Protein AF-A0A166GFM1-F1 (afdb_monomer)

Mean predicted aligned error: 9.75 Å

Structure (mmCIF, N/CA/C/O backbone):
data_AF-A0A166GFM1-F1
#
_entry.id   AF-A0A166GFM1-F1
#
loop_
_atom_site.group_PDB
_atom_site.id
_atom_site.type_symbol
_atom_site.label_atom_id
_atom_site.label_alt_id
_atom_site.label_comp_id
_atom_site.label_asym_id
_atom_site.label_entity_id
_atom_site.label_seq_id
_atom_site.pdbx_PDB_ins_code
_atom_site.Cartn_x
_atom_site.Cartn_y
_atom_site.Cartn_z
_atom_site.occupancy
_atom_site.B_iso_or_equiv
_atom_site.auth_seq_id
_atom_site.auth_comp_id
_atom_site.auth_asym_id
_atom_site.auth_atom_id
_atom_site.pdbx_PDB_model_num
ATOM 1 N N . MET A 1 1 ? 32.499 -7.970 3.429 1.00 38.38 1 MET A N 1
ATOM 2 C CA . MET A 1 1 ? 32.588 -6.544 3.034 1.00 38.38 1 MET A CA 1
ATOM 3 C C . MET A 1 1 ? 31.393 -6.051 2.193 1.00 38.38 1 MET A C 1
ATOM 5 O O . MET A 1 1 ? 31.508 -4.999 1.589 1.00 38.38 1 MET A O 1
ATOM 9 N N . ALA A 1 2 ? 30.232 -6.733 2.186 1.00 40.12 2 ALA A N 1
ATOM 10 C CA . ALA A 1 2 ? 29.023 -6.285 1.462 1.00 40.12 2 ALA A CA 1
ATOM 11 C C . ALA A 1 2 ? 27.862 -5.834 2.382 1.00 40.12 2 ALA A C 1
ATOM 13 O O . ALA A 1 2 ? 26.941 -5.168 1.930 1.00 40.12 2 ALA A O 1
ATOM 14 N N . ALA A 1 3 ? 27.915 -6.145 3.685 1.00 37.81 3 ALA A N 1
ATOM 15 C CA . ALA A 1 3 ? 26.842 -5.811 4.631 1.00 37.81 3 ALA A CA 1
ATOM 16 C C . ALA A 1 3 ? 26.83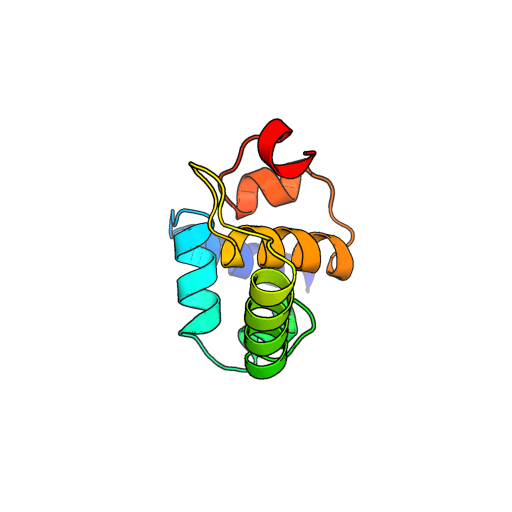6 -4.331 5.075 1.00 37.81 3 ALA A C 1
ATOM 18 O O . ALA A 1 3 ? 25.790 -3.794 5.421 1.00 37.81 3 ALA A O 1
ATOM 19 N N . LEU A 1 4 ? 27.991 -3.657 5.019 1.00 45.91 4 LEU A N 1
ATOM 20 C CA . LEU A 1 4 ? 28.141 -2.261 5.453 1.00 45.91 4 LEU A CA 1
ATOM 21 C C . LEU A 1 4 ? 27.679 -1.241 4.399 1.00 45.91 4 LEU A C 1
ATOM 23 O O . LEU A 1 4 ? 27.317 -0.124 4.758 1.00 45.91 4 LEU A O 1
ATOM 27 N N . ALA A 1 5 ? 27.638 -1.619 3.116 1.00 46.44 5 ALA A N 1
ATOM 28 C CA . ALA A 1 5 ? 27.169 -0.745 2.035 1.00 46.44 5 ALA A CA 1
ATOM 29 C C . ALA A 1 5 ? 25.633 -0.620 2.006 1.00 46.44 5 ALA A C 1
ATOM 31 O O . ALA A 1 5 ? 25.103 0.448 1.718 1.00 46.44 5 ALA A O 1
ATOM 32 N N . ASN A 1 6 ? 24.912 -1.690 2.365 1.00 47.19 6 ASN A N 1
ATOM 33 C CA . ASN A 1 6 ? 23.447 -1.663 2.396 1.00 47.19 6 ASN A CA 1
ATOM 34 C C . ASN A 1 6 ? 22.906 -0.879 3.606 1.00 47.19 6 ASN A C 1
ATOM 36 O O . ASN A 1 6 ? 21.912 -0.176 3.500 1.00 47.19 6 ASN A O 1
ATOM 40 N N . GLN A 1 7 ? 23.602 -0.933 4.747 1.00 45.09 7 GLN A N 1
ATOM 41 C CA . GLN A 1 7 ? 23.241 -0.141 5.930 1.00 45.09 7 GLN A CA 1
ATOM 42 C C . GLN A 1 7 ? 23.521 1.357 5.742 1.00 45.09 7 GLN A C 1
ATOM 44 O O . GLN A 1 7 ? 22.747 2.182 6.215 1.00 45.09 7 GLN A O 1
ATOM 49 N N . SER A 1 8 ? 24.584 1.714 5.013 1.00 44.19 8 SER A N 1
ATOM 50 C CA . SER A 1 8 ? 24.933 3.116 4.742 1.00 44.19 8 SER A CA 1
ATOM 51 C C . SER A 1 8 ? 24.061 3.769 3.657 1.00 44.19 8 SER A C 1
ATOM 53 O O . SER A 1 8 ? 23.750 4.957 3.770 1.00 44.19 8 SER A O 1
ATOM 55 N N . LEU A 1 9 ? 23.584 3.005 2.663 1.00 48.53 9 LEU A N 1
ATOM 56 C CA . LEU A 1 9 ? 22.539 3.463 1.733 1.00 48.53 9 LEU A CA 1
ATOM 57 C C . LEU A 1 9 ? 21.168 3.606 2.411 1.00 48.53 9 LEU A C 1
ATOM 59 O O . LEU A 1 9 ? 20.475 4.585 2.134 1.00 48.53 9 LEU A O 1
ATOM 63 N N . LEU A 1 10 ? 20.812 2.702 3.337 1.00 50.00 10 LEU A N 1
ATOM 64 C CA . LEU A 1 10 ? 19.609 2.842 4.170 1.00 50.00 10 LEU A CA 1
ATOM 65 C C . LEU A 1 10 ? 19.623 4.200 4.893 1.00 50.00 10 LEU A C 1
ATOM 67 O O . LEU A 1 10 ? 18.691 4.990 4.770 1.00 50.00 10 LEU A O 1
ATOM 71 N N . THR A 1 11 ? 20.717 4.525 5.592 1.00 45.12 11 THR A N 1
ATOM 72 C CA . THR A 1 11 ? 20.800 5.726 6.445 1.00 45.12 11 THR A CA 1
ATOM 73 C C . THR A 1 11 ? 20.694 7.059 5.703 1.00 45.12 11 THR A C 1
ATOM 75 O O . THR A 1 11 ? 20.173 8.017 6.270 1.00 45.12 11 THR A O 1
ATOM 78 N N . ALA A 1 12 ? 21.125 7.140 4.440 1.00 42.94 12 ALA A N 1
ATOM 79 C CA . ALA A 1 12 ? 20.966 8.364 3.650 1.00 42.94 12 ALA A CA 1
ATOM 80 C C . ALA A 1 12 ? 19.519 8.547 3.149 1.00 42.94 12 ALA A C 1
ATOM 82 O O . ALA A 1 12 ? 19.027 9.673 3.103 1.00 42.94 12 ALA A O 1
ATOM 83 N N . TYR A 1 13 ? 18.811 7.448 2.859 1.00 46.19 13 TYR A N 1
ATOM 84 C CA . TYR A 1 13 ? 17.381 7.463 2.525 1.00 46.19 13 TYR A CA 1
ATOM 85 C C . TYR A 1 13 ? 16.482 7.771 3.740 1.00 46.19 13 TYR A C 1
ATOM 87 O O . TYR A 1 13 ? 15.384 8.295 3.574 1.00 46.19 13 TYR A O 1
ATOM 95 N N . HIS A 1 14 ? 16.950 7.506 4.967 1.00 48.31 14 HIS A N 1
ATOM 96 C CA . HIS A 1 14 ? 16.199 7.712 6.216 1.00 48.31 14 HIS A CA 1
ATOM 97 C C . HIS A 1 14 ? 16.150 9.162 6.738 1.00 48.31 14 HIS A C 1
ATOM 99 O O . HIS A 1 14 ? 15.545 9.406 7.779 1.00 48.31 14 HIS A O 1
ATOM 105 N N . THR A 1 15 ? 16.765 10.138 6.059 1.00 42.06 15 THR A N 1
ATOM 106 C CA . THR A 1 15 ? 16.786 11.538 6.545 1.00 42.06 15 THR A CA 1
ATOM 107 C C . THR A 1 15 ? 15.552 12.348 6.114 1.00 42.06 15 THR A C 1
ATOM 109 O O . THR A 1 15 ? 15.297 13.430 6.642 1.00 42.06 15 THR A O 1
ATOM 112 N N . LEU A 1 16 ? 14.731 11.829 5.199 1.00 51.31 16 LEU A N 1
ATOM 113 C CA . LEU A 1 16 ? 13.476 12.468 4.813 1.00 51.31 16 LEU A CA 1
ATOM 114 C C . LEU A 1 16 ? 12.355 11.946 5.717 1.00 51.31 16 LEU A C 1
ATOM 116 O O . LEU A 1 16 ? 11.753 10.910 5.450 1.00 51.31 16 LEU A O 1
ATOM 120 N N . ALA A 1 17 ? 12.100 12.657 6.817 1.00 48.72 17 ALA A N 1
ATOM 121 C CA . ALA A 1 17 ? 10.945 12.453 7.690 1.00 48.72 17 ALA A CA 1
ATOM 122 C C . ALA A 1 17 ? 9.640 12.788 6.942 1.00 48.72 17 ALA A C 1
ATOM 124 O O . ALA A 1 17 ? 9.02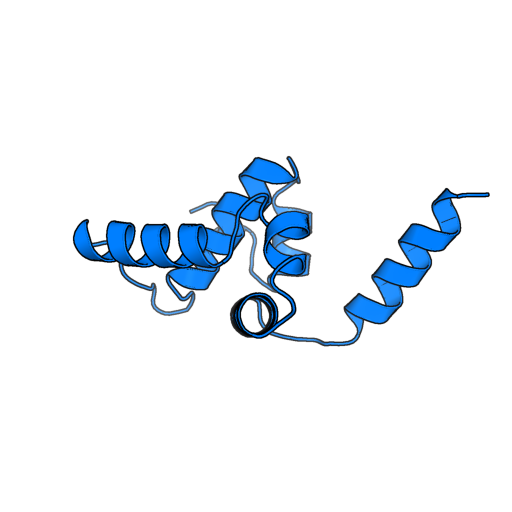0 13.830 7.147 1.00 48.72 17 ALA A O 1
ATOM 125 N N . LEU A 1 18 ? 9.252 11.915 6.022 1.00 61.03 18 LEU A N 1
ATOM 126 C CA . LEU A 1 18 ? 7.998 11.965 5.289 1.00 61.03 18 LEU A CA 1
ATOM 127 C C . LEU A 1 18 ? 6.984 11.114 6.054 1.00 61.03 18 LEU A C 1
ATOM 129 O O . LEU A 1 18 ? 7.311 10.037 6.553 1.00 61.03 18 LEU A O 1
ATOM 133 N N . SER A 1 19 ? 5.745 11.595 6.179 1.00 77.19 19 SER A N 1
ATOM 134 C CA . SER A 1 19 ? 4.653 10.740 6.653 1.00 77.19 19 SER A CA 1
ATOM 135 C C . SER A 1 19 ? 4.531 9.511 5.742 1.00 77.19 19 SER A C 1
ATOM 137 O O . SER A 1 19 ? 4.918 9.57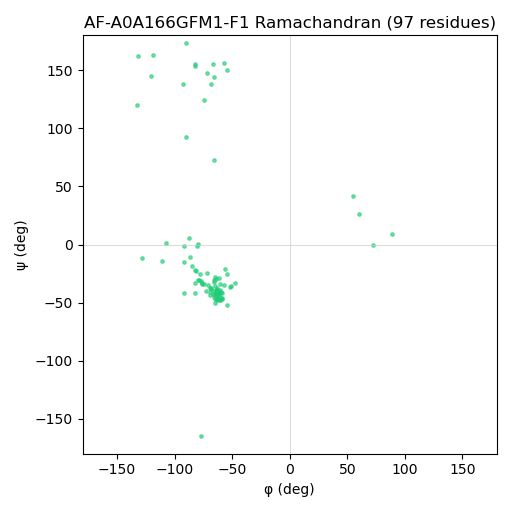4 4.573 1.00 77.19 19 SER A O 1
ATOM 139 N N . GLY A 1 20 ? 3.959 8.404 6.231 1.00 80.12 20 GLY A N 1
ATOM 140 C CA . GLY A 1 20 ? 3.731 7.217 5.397 1.00 80.12 20 GLY A CA 1
ATOM 141 C C . GLY A 1 20 ? 3.010 7.540 4.083 1.00 80.12 20 GLY A C 1
ATOM 142 O O . GLY A 1 20 ? 3.364 7.008 3.036 1.00 80.12 20 GLY A O 1
ATOM 143 N N . GLU A 1 21 ? 2.078 8.495 4.099 1.00 80.94 21 GLU A N 1
ATOM 144 C CA . GLU A 1 21 ? 1.435 9.012 2.890 1.00 80.94 21 GLU A CA 1
ATOM 145 C C . GLU A 1 21 ? 2.405 9.737 1.948 1.00 80.94 21 GLU A C 1
ATOM 147 O O . GLU A 1 21 ? 2.394 9.479 0.745 1.00 80.94 21 GLU A O 1
ATOM 152 N N . ALA A 1 22 ? 3.251 10.625 2.469 1.00 80.75 22 ALA A N 1
ATOM 153 C CA . ALA A 1 22 ? 4.214 11.357 1.655 1.00 80.75 22 ALA A CA 1
ATOM 154 C C . ALA A 1 22 ? 5.259 10.414 1.030 1.00 80.75 22 ALA A C 1
ATOM 156 O O . ALA A 1 22 ? 5.591 10.575 -0.142 1.00 80.75 22 ALA A O 1
ATOM 157 N N . TRP A 1 23 ? 5.670 9.361 1.744 1.00 82.88 23 TRP A N 1
ATOM 158 C CA . TRP A 1 23 ? 6.499 8.292 1.181 1.00 82.88 23 TRP A CA 1
ATOM 159 C C . TRP A 1 23 ? 5.795 7.555 0.033 1.00 82.88 23 TRP A C 1
ATOM 161 O O . TRP A 1 23 ? 6.393 7.326 -1.016 1.00 82.88 23 TRP A O 1
ATOM 171 N N . VAL A 1 24 ? 4.507 7.225 0.181 1.00 84.44 24 VAL A N 1
ATOM 172 C CA . VAL A 1 24 ? 3.735 6.590 -0.902 1.00 84.44 24 VAL A CA 1
ATOM 173 C C . VAL A 1 24 ? 3.595 7.517 -2.105 1.00 84.44 24 VAL A C 1
ATOM 175 O O . VAL A 1 24 ? 3.694 7.061 -3.242 1.00 84.44 24 VAL A O 1
ATOM 178 N N . LEU A 1 25 ? 3.385 8.816 -1.890 1.00 83.31 25 LEU A N 1
ATOM 179 C CA . LEU A 1 25 ? 3.332 9.786 -2.982 1.00 83.31 25 LEU A CA 1
ATOM 180 C C . LEU A 1 25 ? 4.673 9.892 -3.712 1.00 83.31 25 LEU A C 1
ATOM 182 O O . LEU A 1 25 ? 4.674 9.901 -4.940 1.00 83.31 25 LEU A O 1
ATOM 186 N N . GLU A 1 26 ? 5.796 9.906 -2.995 1.00 83.12 26 GLU A N 1
ATOM 187 C CA . GLU A 1 26 ? 7.127 9.858 -3.608 1.00 83.12 26 GLU A CA 1
ATOM 188 C C . GLU A 1 26 ? 7.372 8.555 -4.366 1.00 83.12 26 GLU A C 1
ATOM 190 O O . GLU A 1 26 ? 7.921 8.580 -5.464 1.00 83.12 26 GLU A O 1
ATOM 195 N N . LEU A 1 27 ? 6.919 7.421 -3.832 1.00 80.75 27 LEU A N 1
ATOM 196 C CA . LEU A 1 27 ? 7.042 6.130 -4.502 1.00 80.75 27 LEU A CA 1
ATOM 197 C C . LEU A 1 27 ? 6.257 6.098 -5.822 1.00 80.75 27 LEU A C 1
ATOM 199 O O . LEU A 1 27 ? 6.721 5.520 -6.803 1.00 80.75 27 LEU A O 1
ATOM 203 N N . LEU A 1 28 ? 5.085 6.738 -5.856 1.00 81.38 28 LEU A N 1
ATOM 204 C CA . LEU A 1 28 ? 4.246 6.847 -7.052 1.00 81.38 28 LEU A CA 1
ATOM 205 C C . LEU A 1 28 ? 4.734 7.924 -8.032 1.00 81.38 28 LEU A C 1
ATOM 207 O O . LEU A 1 28 ? 4.518 7.794 -9.233 1.00 81.38 28 LEU A O 1
ATOM 211 N N . ALA A 1 29 ? 5.368 8.990 -7.546 1.00 80.75 29 ALA A N 1
ATOM 212 C CA . ALA A 1 29 ? 5.935 10.048 -8.384 1.00 80.75 29 ALA A CA 1
ATOM 213 C C .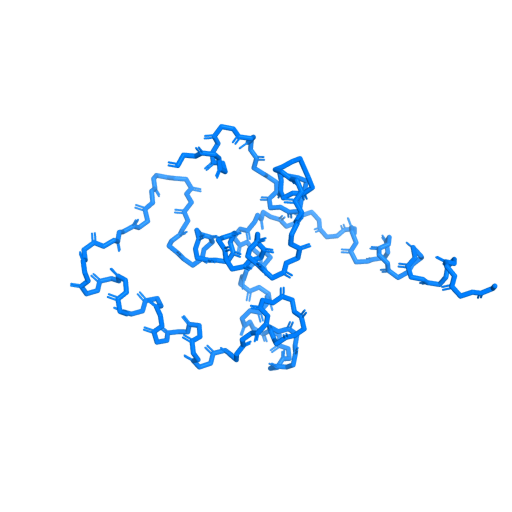 ALA A 1 29 ? 7.353 9.723 -8.885 1.00 80.75 29 ALA A C 1
ATOM 215 O O . ALA A 1 29 ? 7.838 10.358 -9.822 1.00 80.75 29 ALA A O 1
ATOM 216 N N . GLY A 1 30 ? 8.025 8.771 -8.237 1.00 74.56 30 GLY A N 1
ATOM 217 C CA . GLY A 1 30 ? 9.395 8.372 -8.510 1.00 74.56 30 GLY A CA 1
ATOM 218 C C . GLY A 1 30 ? 9.550 7.486 -9.744 1.00 74.56 30 GLY A C 1
ATOM 219 O O . GLY A 1 30 ? 8.677 7.373 -10.605 1.00 74.56 30 GLY A O 1
ATOM 220 N N . TYR A 1 31 ? 10.713 6.844 -9.844 1.00 73.75 31 TYR A N 1
ATOM 221 C CA . TYR A 1 31 ? 11.026 5.986 -10.982 1.00 73.75 31 TYR A CA 1
ATOM 222 C C . TYR A 1 31 ? 10.147 4.717 -10.977 1.00 73.75 31 TYR A C 1
ATOM 224 O O . TYR A 1 31 ? 10.000 4.100 -9.920 1.00 73.75 31 TYR A O 1
ATOM 232 N N . PRO A 1 32 ? 9.621 4.255 -12.131 1.00 66.94 32 PRO A N 1
ATOM 233 C CA . PRO A 1 32 ? 8.731 3.086 -12.215 1.00 66.94 32 PRO A CA 1
ATOM 234 C C . PRO A 1 32 ? 9.309 1.787 -11.638 1.00 66.94 32 PRO A C 1
ATOM 236 O O . PRO A 1 32 ? 8.562 0.865 -11.315 1.00 66.94 32 PRO A O 1
ATOM 239 N N . ASP A 1 33 ? 10.631 1.701 -11.516 1.00 71.31 33 ASP A N 1
ATOM 240 C CA . ASP A 1 33 ? 11.311 0.542 -10.947 1.00 71.31 33 ASP A CA 1
ATOM 241 C C . ASP A 1 33 ? 11.346 0.562 -9.412 1.00 71.31 33 ASP A C 1
ATOM 243 O O . ASP A 1 33 ? 11.426 -0.499 -8.799 1.00 71.31 33 ASP A O 1
ATOM 247 N N . HIS A 1 34 ? 11.200 1.725 -8.764 1.00 75.75 34 HIS A N 1
ATOM 248 C CA . HIS A 1 34 ? 11.202 1.813 -7.298 1.00 75.75 34 HIS A CA 1
ATOM 249 C C . HIS A 1 34 ? 10.002 1.086 -6.688 1.00 75.75 34 HIS A C 1
ATOM 251 O O . HIS A 1 34 ? 10.163 0.325 -5.739 1.00 75.75 34 HIS A O 1
ATOM 257 N N . ILE A 1 35 ? 8.809 1.246 -7.267 1.00 77.56 35 ILE A N 1
ATOM 258 C CA . ILE A 1 35 ? 7.611 0.542 -6.791 1.00 77.56 35 ILE A CA 1
ATOM 259 C C . ILE A 1 35 ? 7.712 -0.975 -6.983 1.00 77.56 35 ILE A C 1
ATOM 261 O O . ILE A 1 35 ? 7.249 -1.730 -6.132 1.00 77.56 35 ILE A O 1
ATOM 265 N N . ARG A 1 36 ? 8.398 -1.426 -8.040 1.00 79.50 36 ARG A N 1
ATOM 266 C CA . ARG A 1 36 ? 8.644 -2.852 -8.286 1.00 79.50 36 ARG A CA 1
ATOM 267 C C . ARG A 1 36 ? 9.614 -3.434 -7.269 1.00 79.50 36 ARG A C 1
ATOM 269 O O . ARG A 1 36 ? 9.394 -4.543 -6.799 1.00 79.50 36 ARG A O 1
ATOM 276 N N .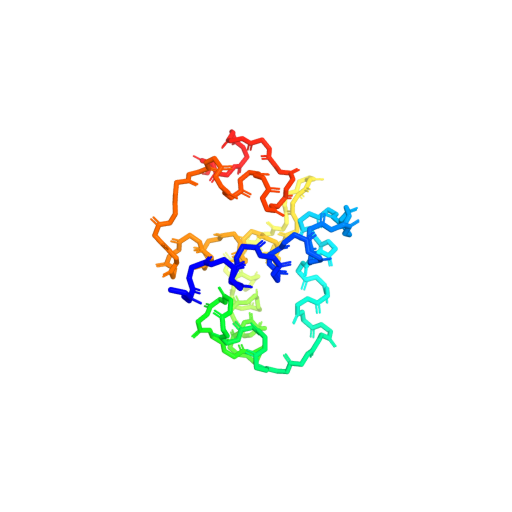 CYS A 1 37 ? 10.664 -2.694 -6.921 1.00 76.12 37 CYS A N 1
ATOM 277 C CA . CYS A 1 37 ? 11.626 -3.115 -5.907 1.00 76.12 37 CYS A CA 1
ATOM 278 C C . CYS A 1 37 ? 11.022 -3.129 -4.495 1.00 76.12 37 CYS A C 1
ATOM 280 O O . CYS A 1 37 ? 11.341 -4.020 -3.716 1.00 76.12 37 CYS A O 1
ATOM 282 N N . GLU A 1 38 ? 10.163 -2.161 -4.165 1.00 79.44 38 GLU A N 1
ATOM 283 C CA . GLU A 1 38 ? 9.652 -1.969 -2.799 1.00 79.44 38 GLU A CA 1
ATOM 284 C C . GLU A 1 38 ? 8.334 -2.702 -2.522 1.00 79.44 38 GLU A C 1
ATOM 286 O O . GLU A 1 38 ? 8.160 -3.278 -1.451 1.00 79.44 38 GLU A O 1
ATOM 291 N N . LEU A 1 39 ? 7.390 -2.680 -3.468 1.00 80.38 39 LEU A N 1
ATOM 292 C CA . LEU A 1 39 ? 6.066 -3.300 -3.323 1.00 80.38 39 LEU A CA 1
ATOM 293 C C . LEU A 1 39 ? 5.903 -4.571 -4.161 1.00 80.38 39 LEU A C 1
ATOM 295 O O . LEU A 1 39 ? 4.822 -5.150 -4.159 1.00 80.38 39 LEU A O 1
ATOM 299 N N . GLY A 1 40 ? 6.937 -4.993 -4.895 1.00 80.44 40 GLY A N 1
ATOM 300 C CA . GLY A 1 40 ? 6.894 -6.183 -5.752 1.00 80.44 40 GLY A CA 1
ATOM 301 C C . GLY A 1 40 ? 6.055 -6.027 -7.025 1.00 80.44 40 GLY A C 1
ATOM 302 O O . GLY A 1 40 ? 5.986 -6.958 -7.820 1.00 80.44 40 GLY A O 1
ATOM 303 N N . GLU A 1 41 ? 5.447 -4.859 -7.250 1.00 80.00 41 GLU A N 1
ATOM 304 C CA . GLU A 1 41 ? 4.438 -4.635 -8.290 1.00 80.00 41 GLU A CA 1
ATOM 305 C C . GLU A 1 41 ? 4.725 -3.384 -9.126 1.00 80.00 41 GLU A C 1
ATOM 307 O O . GLU A 1 41 ? 5.493 -2.504 -8.744 1.00 80.00 41 GLU A O 1
ATOM 312 N N . SER A 1 42 ? 4.103 -3.281 -10.302 1.00 86.38 42 SER A N 1
ATOM 313 C CA . SER A 1 42 ? 4.221 -2.078 -11.141 1.00 86.38 42 SER A CA 1
ATOM 314 C C . SER A 1 42 ? 3.259 -0.968 -10.706 1.00 86.38 42 SER A C 1
ATOM 316 O O . SER A 1 42 ? 2.174 -1.234 -10.189 1.00 86.38 42 SER A O 1
ATOM 318 N N .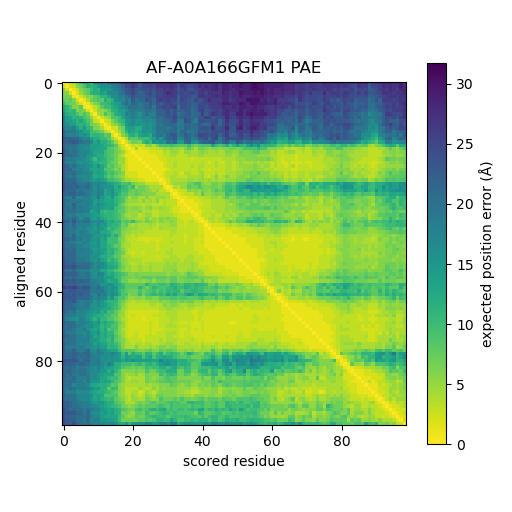 ILE A 1 43 ? 3.598 0.288 -11.017 1.00 85.62 43 ILE A N 1
ATOM 319 C CA . ILE A 1 43 ? 2.741 1.448 -10.716 1.00 85.62 43 ILE A CA 1
ATOM 320 C C . ILE A 1 43 ? 1.338 1.336 -11.324 1.00 85.62 43 ILE A C 1
ATOM 322 O O . ILE A 1 43 ? 0.360 1.748 -10.706 1.00 85.62 43 ILE A O 1
ATOM 326 N N . LYS A 1 44 ? 1.225 0.735 -12.515 1.00 87.38 44 LYS A N 1
ATOM 327 C CA . LYS A 1 44 ? -0.063 0.511 -13.182 1.00 87.38 44 LYS A CA 1
ATOM 328 C C . LYS A 1 44 ? -0.934 -0.453 -12.380 1.00 87.38 44 LYS A C 1
ATOM 330 O O . LYS A 1 44 ? -2.054 -0.101 -12.039 1.00 87.38 44 LYS A O 1
ATOM 335 N N . VAL A 1 45 ? -0.371 -1.603 -12.000 1.00 89.25 45 VAL A N 1
ATOM 336 C CA . VAL A 1 45 ? -1.063 -2.608 -11.175 1.00 89.25 45 VAL A CA 1
ATOM 337 C C . VAL A 1 45 ? -1.476 -2.008 -9.832 1.00 89.25 45 VAL A C 1
ATOM 339 O O . VAL A 1 45 ? -2.599 -2.218 -9.385 1.00 89.25 45 VAL A O 1
ATOM 342 N N . PHE A 1 46 ? -0.616 -1.192 -9.218 1.00 89.19 46 PHE A N 1
ATOM 343 C CA . PHE A 1 46 ? -0.955 -0.496 -7.980 1.00 89.19 46 PHE A CA 1
ATOM 344 C C . PHE A 1 46 ? -2.170 0.430 -8.147 1.00 89.19 46 PHE A C 1
ATOM 346 O O . PHE A 1 46 ? -3.086 0.398 -7.326 1.00 89.19 46 PHE A O 1
ATOM 353 N N . HIS A 1 47 ? -2.218 1.236 -9.212 1.00 89.62 47 HIS A N 1
ATOM 354 C CA . HIS A 1 47 ? -3.373 2.092 -9.491 1.00 89.62 47 HIS A CA 1
ATOM 355 C C . HIS A 1 47 ? -4.649 1.292 -9.768 1.00 89.62 47 HIS A C 1
ATOM 357 O O . HIS A 1 47 ? -5.694 1.632 -9.211 1.00 89.62 47 HIS A O 1
ATOM 363 N N . ASP A 1 48 ? -4.557 0.217 -10.552 1.00 92.44 48 ASP A N 1
ATOM 364 C CA . ASP A 1 48 ? -5.694 -0.653 -10.858 1.00 92.44 48 ASP A CA 1
ATOM 365 C C . ASP A 1 48 ? -6.260 -1.296 -9.583 1.00 92.44 48 ASP A C 1
ATOM 367 O O . ASP A 1 48 ? -7.476 -1.316 -9.385 1.00 92.44 48 ASP A O 1
ATOM 371 N N . LEU A 1 49 ? -5.391 -1.737 -8.665 1.00 91.19 49 LEU A N 1
ATOM 372 C CA . LEU A 1 49 ? -5.789 -2.260 -7.356 1.00 91.19 49 LEU A CA 1
ATOM 373 C C . LEU A 1 49 ? -6.484 -1.199 -6.499 1.00 91.19 49 LEU A C 1
ATOM 375 O O . LEU A 1 49 ? -7.513 -1.491 -5.892 1.00 91.19 49 LEU A O 1
ATOM 379 N N . VAL A 1 50 ? -5.975 0.037 -6.466 1.00 91.56 50 VAL A N 1
ATOM 380 C CA . VAL A 1 50 ? -6.630 1.140 -5.741 1.00 91.56 50 VAL A CA 1
ATOM 381 C C . VAL A 1 50 ? -8.030 1.389 -6.302 1.00 91.56 50 VAL A C 1
ATOM 383 O O . VAL A 1 50 ? -8.986 1.459 -5.531 1.00 91.56 50 VAL A O 1
ATOM 386 N N . THR A 1 51 ? -8.177 1.487 -7.624 1.00 92.88 51 THR A N 1
ATOM 387 C CA . THR A 1 51 ? -9.483 1.691 -8.266 1.00 92.88 51 THR A CA 1
ATOM 388 C C . THR A 1 51 ? -10.426 0.514 -8.018 1.00 92.88 51 THR A C 1
ATOM 390 O O . THR A 1 51 ? -11.608 0.719 -7.736 1.00 92.88 51 THR A O 1
ATOM 393 N N . HIS A 1 52 ? -9.915 -0.716 -8.052 1.00 93.62 52 HIS A N 1
ATOM 394 C CA . HIS A 1 52 ? -10.703 -1.906 -7.752 1.00 93.62 52 HIS A CA 1
ATOM 395 C C . HIS A 1 52 ? -11.202 -1.902 -6.302 1.00 93.62 52 HIS A C 1
ATOM 397 O O . HIS A 1 52 ? -12.398 -2.070 -6.065 1.00 93.62 52 HIS A O 1
ATOM 403 N N . LEU A 1 53 ? -10.333 -1.608 -5.333 1.00 91.88 53 LEU A N 1
ATOM 404 C CA . LEU A 1 53 ? -10.711 -1.498 -3.923 1.00 91.88 53 LEU A CA 1
ATOM 405 C C . LEU A 1 53 ? -11.749 -0.393 -3.689 1.00 91.88 53 LEU A C 1
ATOM 407 O O . LEU A 1 53 ? -12.707 -0.607 -2.947 1.00 91.88 53 LEU A O 1
ATOM 411 N N . GLN A 1 54 ? -11.620 0.747 -4.372 1.00 92.06 54 GLN A N 1
ATOM 412 C CA . GLN A 1 54 ? -12.634 1.806 -4.337 1.00 92.06 54 GLN A CA 1
ATOM 413 C C . GLN A 1 54 ? -13.986 1.325 -4.874 1.00 92.06 54 GLN A C 1
ATOM 415 O O . GLN A 1 54 ? -15.017 1.623 -4.274 1.00 92.06 54 GLN A O 1
ATOM 420 N N . SER A 1 55 ? -13.993 0.554 -5.967 1.00 91.62 55 SER A N 1
ATOM 421 C CA . SER A 1 55 ? -15.225 -0.009 -6.539 1.00 91.62 55 SER A CA 1
ATOM 422 C C . SER A 1 55 ? -15.911 -1.023 -5.616 1.00 91.62 55 SER A C 1
ATOM 424 O O . SER A 1 55 ? -17.133 -1.139 -5.631 1.00 91.62 55 SER A O 1
ATOM 426 N N . LEU A 1 56 ? -15.136 -1.700 -4.763 1.00 91.38 56 LEU A N 1
ATOM 427 C CA . LEU A 1 56 ? -15.629 -2.610 -3.726 1.00 91.38 56 LEU A CA 1
ATOM 428 C C . LEU A 1 56 ? -16.106 -1.879 -2.457 1.00 91.38 56 LEU A C 1
ATOM 430 O O . LEU A 1 56 ? -16.577 -2.518 -1.520 1.00 91.38 56 LEU A O 1
ATOM 434 N N . GLY A 1 57 ? -16.002 -0.546 -2.414 1.00 89.31 57 GLY A N 1
ATOM 435 C CA . GLY A 1 57 ? -16.437 0.272 -1.283 1.00 89.31 57 GLY A CA 1
ATOM 436 C C . GLY A 1 57 ? -15.375 0.483 -0.202 1.00 89.31 57 GLY A C 1
ATOM 437 O O . GLY A 1 57 ? -15.692 1.041 0.849 1.00 89.31 57 GLY A O 1
ATOM 438 N N . HIS A 1 58 ? -14.118 0.089 -0.432 1.00 88.12 58 HIS A N 1
ATOM 439 C CA . HIS A 1 58 ? -13.031 0.437 0.480 1.00 88.12 58 HIS A CA 1
ATOM 440 C C . HIS A 1 58 ? -12.658 1.910 0.315 1.00 88.12 58 HIS A C 1
ATOM 442 O O . HIS A 1 58 ? -12.302 2.374 -0.769 1.00 88.12 58 HIS A O 1
ATOM 448 N N . THR A 1 59 ? -12.706 2.653 1.415 1.00 84.44 59 THR A N 1
ATOM 449 C CA . THR A 1 59 ? -12.373 4.077 1.447 1.00 84.44 59 THR A CA 1
ATOM 450 C C . THR A 1 59 ? -11.198 4.347 2.374 1.00 84.44 59 THR A C 1
ATOM 452 O O . THR A 1 59 ? -10.862 3.547 3.247 1.00 84.44 59 THR A O 1
ATOM 455 N N . GLN A 1 60 ? -10.590 5.523 2.219 1.00 82.56 60 GLN A N 1
ATOM 456 C CA . GLN A 1 60 ? -9.635 6.033 3.199 1.00 82.56 60 GLN A CA 1
ATOM 457 C C . GLN A 1 60 ? -10.245 6.060 4.609 1.00 82.56 60 GLN A C 1
ATOM 459 O O . GLN A 1 60 ? -11.453 6.251 4.777 1.00 82.56 60 GLN A O 1
ATOM 464 N N . THR A 1 61 ? -9.402 5.894 5.624 1.00 82.44 61 THR A N 1
ATOM 465 C CA . THR A 1 61 ? -9.793 6.151 7.015 1.00 82.44 61 THR A CA 1
ATOM 466 C C . THR A 1 61 ? -9.503 7.610 7.362 1.00 82.44 61 THR A C 1
ATOM 468 O O . THR A 1 61 ? -8.884 8.328 6.582 1.00 82.44 61 THR A O 1
ATOM 471 N N . GLN A 1 62 ? -9.914 8.060 8.551 1.00 78.50 62 GLN A N 1
ATOM 472 C CA . GLN A 1 62 ? -9.704 9.441 9.008 1.00 78.50 62 GLN A CA 1
ATOM 473 C C . GLN A 1 62 ? -8.232 9.893 8.968 1.00 78.50 62 GLN A C 1
ATOM 475 O O . GLN A 1 62 ? -7.962 11.086 8.875 1.00 78.50 62 GLN A O 1
ATOM 480 N N . HIS A 1 63 ? -7.285 8.953 9.045 1.00 78.75 63 HIS A N 1
ATOM 481 C CA . HIS A 1 63 ? -5.865 9.271 9.169 1.00 78.75 63 HIS A CA 1
ATOM 482 C C . HIS A 1 63 ? -4.961 8.583 8.151 1.00 78.75 63 HIS A C 1
ATOM 484 O O . HIS A 1 63 ? -3.794 8.952 8.111 1.00 78.75 63 HIS A O 1
ATOM 490 N N . VAL A 1 64 ? -5.439 7.597 7.384 1.00 83.75 64 VAL A N 1
ATOM 491 C CA . VAL A 1 64 ? -4.616 6.795 6.461 1.00 83.75 64 VAL A CA 1
ATOM 492 C C . VAL A 1 64 ? -5.325 6.709 5.115 1.00 83.75 64 VAL A C 1
ATOM 494 O O . VAL A 1 64 ? -6.447 6.185 5.039 1.00 83.75 64 VAL A O 1
ATOM 497 N N . SER A 1 65 ? -4.673 7.198 4.061 1.00 88.19 65 SER A N 1
ATOM 498 C CA . SER A 1 65 ? -5.224 7.153 2.706 1.00 88.19 65 SER A CA 1
ATOM 499 C C . SER A 1 65 ? -5.335 5.709 2.210 1.00 88.19 65 SER A C 1
ATOM 501 O O . SER A 1 65 ? -4.610 4.823 2.659 1.00 88.19 65 SER A O 1
ATOM 503 N N . LEU A 1 66 ? -6.242 5.443 1.267 1.00 88.31 66 LEU A N 1
ATOM 504 C CA . LEU A 1 66 ? -6.398 4.093 0.710 1.00 88.31 66 LEU A CA 1
ATOM 505 C C . LEU A 1 66 ? -5.109 3.602 0.025 1.00 88.31 66 LEU A C 1
ATOM 507 O O . LEU A 1 66 ? -4.771 2.425 0.099 1.00 88.31 66 LEU A O 1
ATOM 511 N N . LYS A 1 67 ? -4.361 4.522 -0.598 1.00 89.81 67 LYS A N 1
ATOM 512 C CA . LYS A 1 67 ? -3.051 4.231 -1.195 1.00 89.81 67 LYS A CA 1
ATOM 513 C C . LYS A 1 67 ? -2.040 3.821 -0.128 1.00 89.81 67 LYS A C 1
ATOM 515 O O . LYS A 1 67 ? -1.322 2.848 -0.319 1.00 89.81 67 LYS A O 1
ATOM 520 N N . GLU A 1 68 ? -2.007 4.528 0.999 1.00 88.06 68 GLU A N 1
ATOM 521 C CA . GLU A 1 68 ? -1.126 4.189 2.117 1.00 88.06 68 GLU A CA 1
ATOM 522 C C . GLU A 1 68 ? -1.498 2.845 2.754 1.00 88.06 68 GLU A C 1
ATOM 524 O O . GLU A 1 68 ? -0.614 2.037 3.016 1.00 88.06 68 GLU A O 1
ATOM 529 N N . GLN A 1 69 ? -2.789 2.545 2.911 1.00 89.75 69 GLN A N 1
ATOM 530 C CA . GLN A 1 69 ? -3.246 1.238 3.400 1.00 89.75 69 GLN A CA 1
ATOM 531 C C . GLN A 1 69 ? -2.802 0.096 2.482 1.00 89.75 69 GLN A C 1
ATOM 533 O O . GLN A 1 69 ? -2.245 -0.897 2.952 1.00 89.75 69 GLN A O 1
ATOM 538 N N . LEU A 1 70 ? -3.010 0.249 1.171 1.00 90.00 70 LEU A N 1
ATOM 539 C CA . LEU A 1 70 ? -2.594 -0.753 0.194 1.00 90.00 70 LEU A CA 1
ATOM 540 C C . LEU A 1 70 ? -1.068 -0.911 0.165 1.00 90.00 70 LEU A C 1
ATOM 542 O O . LEU A 1 70 ? -0.573 -2.034 0.117 1.00 90.00 70 LEU A O 1
ATOM 546 N N . ALA A 1 71 ? -0.318 0.190 0.237 1.00 88.00 71 ALA A N 1
ATOM 547 C CA . ALA A 1 71 ? 1.139 0.149 0.288 1.00 88.00 71 ALA A CA 1
ATOM 548 C C . ALA A 1 71 ? 1.645 -0.577 1.543 1.00 88.00 71 ALA A C 1
ATOM 550 O O . ALA A 1 71 ? 2.526 -1.421 1.427 1.00 88.00 71 ALA A O 1
ATOM 551 N N . ILE A 1 72 ? 1.055 -0.320 2.717 1.00 87.56 72 ILE A N 1
ATOM 552 C CA . ILE A 1 72 ? 1.372 -1.040 3.961 1.00 87.56 72 ILE A CA 1
ATOM 553 C C . ILE A 1 72 ? 1.109 -2.544 3.795 1.00 87.56 72 ILE A C 1
ATOM 555 O O . ILE A 1 72 ? 1.959 -3.360 4.152 1.00 87.56 72 ILE A O 1
ATOM 559 N N . PHE A 1 73 ? -0.037 -2.917 3.219 1.00 87.25 73 PHE A N 1
ATOM 560 C CA . PHE A 1 73 ? -0.409 -4.315 2.992 1.00 87.25 73 PHE A CA 1
ATOM 561 C C . PHE A 1 73 ? 0.546 -5.045 2.034 1.00 87.25 73 PHE A C 1
ATOM 563 O O . PHE A 1 73 ? 1.017 -6.145 2.339 1.00 87.25 73 PHE A O 1
ATOM 570 N N . LEU A 1 74 ? 0.868 -4.435 0.891 1.00 87.44 74 LEU A N 1
ATOM 571 C CA . LEU A 1 74 ? 1.791 -5.012 -0.089 1.00 87.44 74 LEU A CA 1
ATOM 572 C C . LEU A 1 74 ?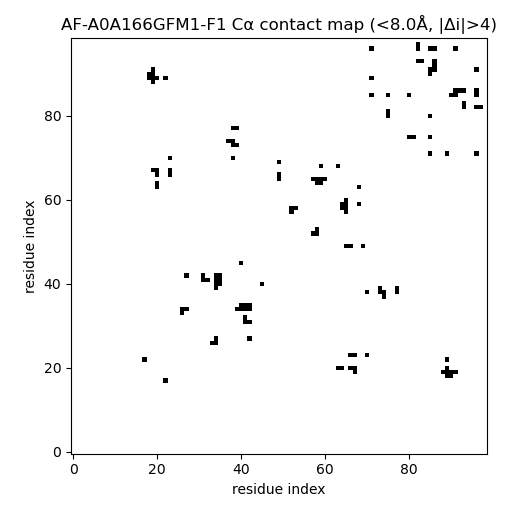 3.212 -5.096 0.469 1.00 87.44 74 LEU A C 1
ATOM 574 O O . LEU A 1 74 ? 3.859 -6.134 0.355 1.00 87.44 74 LEU A O 1
ATOM 578 N N . TYR A 1 75 ? 3.667 -4.047 1.152 1.00 84.12 75 TYR A N 1
ATOM 579 C CA . TYR A 1 75 ? 4.983 -4.012 1.781 1.00 84.12 75 TYR A CA 1
ATOM 580 C C . TYR A 1 75 ? 5.140 -5.107 2.849 1.00 84.12 75 TYR A C 1
ATOM 582 O O . TYR A 1 75 ? 6.164 -5.791 2.891 1.00 84.12 75 TYR A O 1
ATOM 590 N N . MET A 1 76 ? 4.102 -5.340 3.663 1.00 82.06 76 MET A N 1
ATOM 591 C CA . MET A 1 76 ? 4.039 -6.484 4.583 1.00 82.06 76 MET A CA 1
ATOM 592 C C . MET A 1 76 ? 4.153 -7.822 3.852 1.00 82.06 76 MET A C 1
ATOM 594 O O . MET A 1 76 ? 4.921 -8.689 4.269 1.00 82.06 76 MET A O 1
ATOM 598 N N . SER A 1 77 ? 3.395 -7.977 2.767 1.00 81.81 77 SER A N 1
ATOM 599 C CA . SER A 1 77 ? 3.291 -9.233 2.020 1.00 81.81 77 SER A CA 1
ATOM 600 C C . SER A 1 77 ? 4.589 -9.600 1.294 1.00 81.81 77 SER A C 1
ATOM 602 O O . SER A 1 77 ? 4.946 -10.774 1.250 1.00 81.81 77 SER A O 1
ATOM 604 N N . VAL A 1 78 ? 5.309 -8.613 0.752 1.00 76.38 78 VAL A N 1
ATOM 605 C CA . VAL A 1 78 ? 6.542 -8.829 -0.024 1.00 76.38 78 VAL A CA 1
ATOM 606 C C . VAL A 1 78 ? 7.766 -8.999 0.870 1.00 76.38 78 VAL A C 1
ATOM 608 O O . VAL A 1 78 ? 8.599 -9.865 0.610 1.00 76.38 78 VAL A O 1
ATOM 611 N N . MET A 1 79 ? 7.888 -8.197 1.930 1.00 68.88 79 MET A N 1
ATOM 612 C CA . MET A 1 79 ? 9.112 -8.162 2.739 1.00 68.88 79 MET A CA 1
ATOM 613 C C . MET A 1 79 ? 9.089 -9.135 3.928 1.00 68.88 79 MET A C 1
ATOM 615 O O . MET A 1 79 ? 10.135 -9.383 4.526 1.00 68.88 79 MET A O 1
ATOM 619 N N . GLY A 1 80 ? 7.924 -9.679 4.308 1.00 63.88 80 GLY A N 1
ATOM 620 C CA . GLY A 1 80 ? 7.801 -10.591 5.455 1.00 63.88 80 GLY A CA 1
ATOM 621 C C . GLY A 1 80 ? 8.238 -9.961 6.787 1.00 63.88 80 GLY A C 1
ATOM 622 O O . GLY A 1 80 ? 8.709 -10.657 7.687 1.00 63.88 80 GLY A O 1
ATOM 623 N N . LEU A 1 81 ? 8.144 -8.631 6.895 1.00 67.81 81 LEU A N 1
ATOM 624 C CA . LEU A 1 81 ? 8.649 -7.864 8.032 1.00 67.81 81 LEU A CA 1
ATOM 625 C C . LEU A 1 81 ? 7.677 -7.857 9.213 1.00 67.81 81 LEU A C 1
ATOM 627 O O . LEU A 1 81 ? 6.460 -7.942 9.068 1.00 67.81 81 LEU A O 1
ATOM 631 N N . THR A 1 82 ? 8.237 -7.686 10.410 1.00 66.56 82 THR A N 1
ATOM 632 C CA . THR A 1 82 ? 7.460 -7.485 11.635 1.00 66.56 82 THR A CA 1
ATOM 633 C C . THR A 1 82 ? 6.820 -6.094 11.662 1.00 66.56 82 THR A C 1
ATOM 635 O O . THR A 1 82 ? 7.413 -5.120 11.200 1.00 66.56 82 THR A O 1
ATOM 638 N N . ILE A 1 83 ? 5.636 -5.989 12.281 1.00 68.25 83 ILE A N 1
ATOM 639 C CA . ILE A 1 83 ? 4.827 -4.755 12.426 1.00 68.25 83 ILE A CA 1
ATOM 640 C C . ILE A 1 83 ? 5.657 -3.547 12.897 1.00 68.25 83 ILE A C 1
ATOM 642 O O . ILE A 1 83 ? 5.396 -2.422 12.482 1.00 68.25 83 ILE A O 1
ATOM 646 N N . TRP A 1 84 ? 6.681 -3.779 13.723 1.00 68.06 84 TRP A N 1
ATOM 647 C CA . TRP A 1 84 ? 7.570 -2.734 14.232 1.00 68.06 84 TRP A CA 1
ATOM 648 C C . TRP A 1 84 ? 8.349 -2.011 13.120 1.00 68.06 84 TRP A C 1
ATOM 650 O O . TRP A 1 84 ? 8.325 -0.784 13.065 1.00 68.06 84 TRP A O 1
ATOM 660 N N . HIS A 1 85 ? 8.945 -2.753 12.182 1.00 70.06 85 HIS A N 1
ATOM 661 C CA . HIS A 1 85 ? 9.682 -2.164 11.056 1.00 70.06 85 HIS A CA 1
ATOM 662 C C . HIS A 1 85 ? 8.759 -1.381 10.108 1.00 70.06 85 HIS A C 1
ATOM 664 O O . HIS A 1 85 ? 9.164 -0.395 9.496 1.00 70.06 85 HIS A O 1
ATOM 670 N N . ILE A 1 86 ? 7.497 -1.800 9.994 1.00 74.81 86 ILE A N 1
ATOM 671 C CA . ILE A 1 86 ? 6.486 -1.093 9.195 1.00 74.81 86 ILE A CA 1
ATOM 672 C C . ILE A 1 86 ? 6.061 0.200 9.894 1.00 74.81 86 ILE A C 1
ATOM 674 O O . ILE A 1 86 ? 5.917 1.229 9.238 1.00 74.81 86 ILE A O 1
ATOM 678 N N . GLY A 1 87 ? 5.908 0.170 11.220 1.00 76.75 87 GLY A N 1
ATOM 679 C CA . GLY A 1 87 ? 5.617 1.356 12.027 1.00 76.75 87 GLY A CA 1
ATOM 680 C C . GLY A 1 87 ? 6.686 2.431 11.894 1.00 76.75 87 GLY A C 1
ATOM 681 O O . GLY A 1 87 ? 6.352 3.601 11.720 1.00 76.75 87 GLY A O 1
ATOM 682 N N . GLU A 1 88 ? 7.953 2.023 11.887 1.00 78.94 88 GLU A N 1
ATOM 683 C CA . GLU A 1 88 ? 9.092 2.912 11.660 1.00 78.94 88 GLU A CA 1
ATOM 684 C C . GLU A 1 88 ? 9.094 3.491 10.237 1.00 78.94 88 GLU A C 1
ATOM 686 O O . GLU A 1 88 ? 9.235 4.700 10.063 1.00 78.94 88 GLU A O 1
ATOM 691 N N . ARG A 1 89 ? 8.854 2.665 9.209 1.00 79.12 89 ARG A N 1
ATOM 692 C CA . ARG A 1 89 ? 8.884 3.126 7.811 1.00 79.12 89 ARG A CA 1
ATOM 693 C C . ARG A 1 89 ? 7.724 4.055 7.451 1.00 79.12 89 ARG A C 1
ATOM 695 O O . ARG A 1 89 ? 7.939 5.069 6.798 1.00 79.12 89 ARG A O 1
ATOM 702 N N . PHE A 1 90 ? 6.507 3.727 7.879 1.00 80.56 90 PHE A N 1
ATOM 703 C CA . PHE A 1 90 ? 5.306 4.511 7.565 1.00 80.56 90 PHE A CA 1
ATOM 704 C C . PHE A 1 90 ? 4.986 5.578 8.622 1.00 80.56 90 PHE A C 1
ATOM 706 O O . PHE A 1 90 ? 4.013 6.318 8.471 1.00 80.56 90 PHE A O 1
ATOM 713 N N . GLN A 1 91 ? 5.783 5.673 9.693 1.00 83.19 91 GLN A N 1
ATOM 714 C CA . GLN A 1 91 ? 5.551 6.592 10.814 1.00 83.19 91 GLN A CA 1
ATOM 715 C C . GLN A 1 91 ? 4.149 6.400 11.433 1.00 83.19 91 GLN A C 1
ATOM 717 O O . GLN A 1 91 ? 3.432 7.357 11.738 1.00 83.19 91 GLN A O 1
ATOM 722 N N . ARG A 1 92 ? 3.724 5.137 11.592 1.00 80.38 92 ARG A N 1
ATOM 723 C CA . ARG A 1 92 ? 2.404 4.752 12.126 1.00 80.38 92 ARG A CA 1
ATOM 724 C C . ARG A 1 92 ? 2.529 3.906 13.385 1.00 80.38 92 ARG A C 1
ATOM 726 O O . ARG A 1 92 ? 3.401 3.056 13.511 1.00 80.38 92 ARG A O 1
ATOM 733 N N . ALA A 1 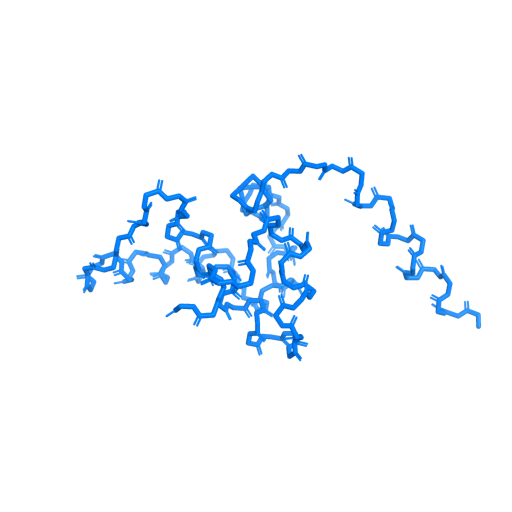93 ? 1.588 4.093 14.309 1.00 79.25 93 ALA A N 1
ATOM 734 C CA . ALA A 1 93 ? 1.489 3.249 15.493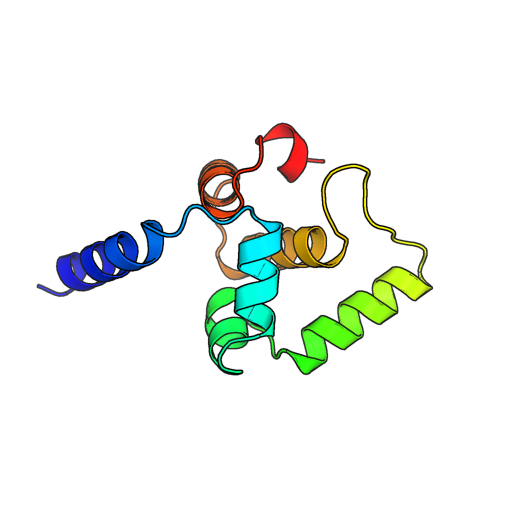 1.00 79.25 93 ALA A CA 1
ATOM 735 C C . ALA A 1 93 ? 1.117 1.804 15.117 1.00 79.25 93 ALA A C 1
ATOM 737 O O . ALA A 1 93 ? 0.263 1.588 14.257 1.00 79.25 93 ALA A O 1
ATOM 738 N N . ASN A 1 94 ? 1.659 0.821 15.844 1.00 75.62 94 ASN A N 1
ATOM 739 C CA . ASN A 1 94 ? 1.392 -0.608 15.612 1.00 75.62 94 ASN A CA 1
ATOM 740 C C . ASN A 1 94 ? -0.110 -0.939 15.562 1.00 75.62 94 ASN A C 1
ATOM 742 O O . ASN A 1 94 ? -0.536 -1.731 14.731 1.00 75.62 94 ASN A O 1
ATOM 746 N N . LYS A 1 95 ? -0.924 -0.274 16.396 1.00 76.50 95 LYS A N 1
ATOM 747 C CA . LYS A 1 95 ? -2.391 -0.425 16.422 1.00 76.50 95 LYS A CA 1
ATOM 748 C C . LYS A 1 95 ? -3.069 -0.038 15.102 1.00 76.50 95 LYS A C 1
ATOM 750 O O . LYS A 1 95 ? -4.154 -0.526 14.813 1.00 76.50 95 LYS A O 1
ATOM 755 N N . THR A 1 96 ? -2.478 0.878 14.343 1.00 76.06 96 THR A N 1
ATOM 756 C CA . THR A 1 96 ? -2.995 1.304 13.035 1.00 76.06 96 THR A CA 1
ATOM 757 C C . THR A 1 96 ? -2.635 0.302 11.944 1.00 76.06 96 THR A C 1
ATOM 759 O O . THR A 1 96 ? -3.402 0.146 11.007 1.00 76.06 96 THR A O 1
ATOM 762 N N . ILE A 1 97 ? -1.501 -0.387 12.085 1.00 74.06 97 ILE A N 1
ATOM 763 C CA . ILE A 1 97 ? -1.015 -1.387 11.125 1.00 74.06 97 ILE A CA 1
ATOM 764 C C . ILE A 1 97 ? -1.688 -2.748 11.345 1.00 74.06 97 ILE A C 1
ATOM 766 O O . ILE A 1 97 ? -1.913 -3.480 10.393 1.00 74.06 97 ILE A O 1
ATOM 770 N N . SER A 1 98 ? -2.017 -3.094 12.592 1.00 73.31 98 SER A N 1
ATOM 771 C CA . SER A 1 98 ? -2.596 -4.394 12.957 1.00 73.31 98 SER A CA 1
ATOM 772 C C . SER A 1 98 ? -4.128 -4.468 12.871 1.00 73.31 98 SER A C 1
ATOM 774 O O . SER A 1 98 ? -4.704 -5.422 13.392 1.00 73.31 98 SER A O 1
ATOM 776 N N . LYS A 1 99 ? -4.788 -3.419 12.374 1.00 63.69 99 LYS A N 1
ATOM 777 C CA . LYS A 1 99 ? -6.250 -3.339 12.242 1.00 63.69 99 LYS A CA 1
ATOM 778 C C . LYS A 1 99 ? -6.695 -3.918 10.912 1.00 63.69 99 LYS A C 1
ATOM 780 O O . LYS A 1 99 ? -7.755 -4.576 10.927 1.00 63.69 99 LYS A O 1
#

Organism: NCBI:txid1759441

Solvent-accessible surface area (backbone atoms only — not comparable to full-atom values): 5809 Å² total; per-residue (Å²): 138,67,72,67,60,58,55,55,54,49,58,67,66,65,70,66,90,47,51,30,57,52,47,47,50,49,46,72,72,47,59,70,62,55,30,32,75,62,45,70,40,48,64,65,58,53,51,52,51,53,53,49,41,45,74,74,68,55,66,56,55,100,87,46,49,52,68,37,52,50,48,54,53,36,32,42,69,65,67,70,59,58,64,66,63,51,21,65,68,34,69,43,58,58,75,72,75,74,106

Foldseek 3Di:
DPPVVVVVVVVVVLPPPDALVRVLVCQLVDDQVSCCVQLVDGSVVLVVVLVVCVVVVDAADPPAGSSSLVSLVSNCVVVVDDLVVSCSNNVHDSVVSVD

pLDDT: mean 74.94, std 15.34, range [37.81, 93.62]

InterPro domains:
  IPR058353 Domain of unknown function DUF8040 [PF26138] (17-99)

Sequence (99 aa):
MAALANQSLLTAYHTLALSGEAWVLELLAGYPDHIRCELGESIKVFHDLVTHLQSLGHTQTQHVSLKEQLAIFLYMSVMGLTIWHIGERFQRANKTISK

Secondary structure (DSSP, 8-state):
--HHHHHHHHHHHTT----HHHHHHHHHHS-HHHHHHHHSS-HHHHHHHHHHHHHTT----SSS-HHHHHHHHHHHHHH---HHHHHHHHT--HHHH--

Nearest PDB structures (foldseek):
  5whx-assembly1_A  TM=3.249E-01  e=6.552E+00  Glycine max
  5t9f-assembly1_B  TM=3.172E-01  e=9.233E+00  Glycine max

Radius of gyration: 14.07 Å; Cα contacts (8 Å, |Δi|>4): 72; chains: 1; bounding box: 49×23×30 Å

=== Feature glossary ===
Legend for the data blocks above and below:

— What the protein is —

Sequence gives the chain of amino acids in standard one-letter code (A=alanine, C=cysteine, …, Y=tyrosine), read N→C. It is the only feature that is directly encoded by the gene; all structural features are derived from the folded form of this sequence.

The annotation block draws on four external resources. InterPro: which protein families and domains the sequence belongs to. GO: standardized terms for what the protein does, what process it participates in, and where in the cell it acts. CATH: which structural fold it has in the CATH hierarchy. Organism: the species of origin.

— Where its atoms are —

Atomic coordinates in PDBx/mmCIF format — the same representation the Protein Data Bank distributes. Each line of the _atom_site loop places one backbone atom in Cartesian space (units: ångströms, origin: arbitrary).

Six rendered views show the 3D structure from the faces of a cube — i.e. along ±x, ±y, ±z. Rendering representation is drawn randomly per protein from cartoon (secondary-structure ribbons), sticks (backbone bonds), or molecular surface; coloring is either N→C rainbow (blue at the N-terminus through red at the C-terminus) or one color per chain.

— Local backbone conformation —

DSSP 8-state secondary structure assigns each residue one of H (α-helix), G (3₁₀-helix), I (π-helix), E (extended β-strand), B (isolated β-bridge), T (hydrogen-bonded turn), S (bend), or '-' (coil). The assignment is computed from backbone hydrogen-bond geometry via the Kabsch–Sander algorithm.

P-SEA three-state annotation labels each residue as helix, strand, or coil based purely on the geometry of the Cα trace. It serves as a fallback when the full backbone (and thus DSSP) is unavailable.

φ (phi) and ψ (psi) are the two rotatable backbone dihedrals per residue: φ is the C(i-1)–N–Cα–C torsion, ψ is the N–Cα–C–N(i+1) torsion, both in degrees on (−180°, 180°]. α-helical residues cluster near (−60°, −45°); β-strand residues near (−120°, +130°). A Ramachandran plot is simply a scatter of (φ, ψ) for every residue.

— Global shape and packing —

Radius of gyration (Rg) is the root-mean-square distance of Cα atoms from their centroid — a single number for overall size and compactness. A globular domain of N residues has Rg ≈ 2.2·N^0.38 Å; an extended or disordered chain has a much larger Rg. The Cα contact count is the number of residue pairs whose Cα atoms are within 8 Å and are more than four positions apart in sequence — a standard proxy for tertiary packing density. The bounding box is the smallest axis-aligned box enclosing all Cα atoms.

Accessible surface area quantifies burial. A residue with SASA near zero is packed into the hydrophobic core; one with SASA >100 Å² sits on the surface. Computed here via the Shrake–Rupley numerical algorithm with a 1.4 Å probe.

The contact map is a binary N×N matrix image: pixel (i, j) is dark where Cα_i and Cα_j are within 8 Å and |i−j|>4. Because the |i−j|>4 filter removes local helical contacts, off-diagonal stripes parallel to the main diagonal indicate parallel β-sheets; stripes perpendicular to it indicate antiparallel β-sheets. The Ramachandran plot scatters every residue's (φ, ψ) pair against the sterically allowed regions. The PAE heatmap renders the predicted-aligned-error matrix.

— Structural neighborhood —

A 3Di character summarizes, for each residue, the relative orientation of the Cα frame of its nearest spatial neighbor. Because it encodes fold topology rather than chemistry, 3Di alignments detect remote structural similarity that sequence alignment misses.

Structural nearest neighbors (via Foldseek easy-search vs the PDB). Reported per hit: target PDB id, E-value, and alignment TM-score. A TM-score above ~0.5 is the conventional threshold for 'same fold'.

— Confidence and disorder —

For AlphaFold models, the B-factor field carries pLDDT — the model's own estimate of local accuracy on a 0–100 scale. Regions with pLDDT<50 should be treated as essentially unmodeled; they often correspond to intrinsically disordered segments.

B-factor (Debye–Waller factor) reflects atomic displacement in the crystal lattice. It is an experimental observable (units Å²), not a prediction; low values mean the atom is pinned down, high values mean it moves or is heterogeneous across the crystal.

Predicted Aligned Error (PAE) is an AlphaFold confidence matrix: entry (i, j) is the expected error in the position of residue j, in ångströms, when the prediction is superimposed on the true structure at residue i. Low PAE within a block of residues means that block is internally rigid and well-predicted; high PAE between two blocks means their relative placement is uncertain even if each block individually is confident.